Protein AF-A0A2H0AUN6-F1 (afdb_monomer_lite)

Structure (mmCIF, N/CA/C/O backbone):
data_AF-A0A2H0AUN6-F1
#
_entry.id   AF-A0A2H0AUN6-F1
#
loop_
_atom_site.group_PDB
_atom_site.id
_atom_site.type_symbol
_atom_site.label_atom_id
_atom_site.label_alt_id
_atom_site.label_comp_id
_atom_site.label_asym_id
_atom_site.label_entity_id
_atom_site.label_seq_id
_atom_site.pdbx_PDB_ins_code
_atom_site.Cartn_x
_atom_s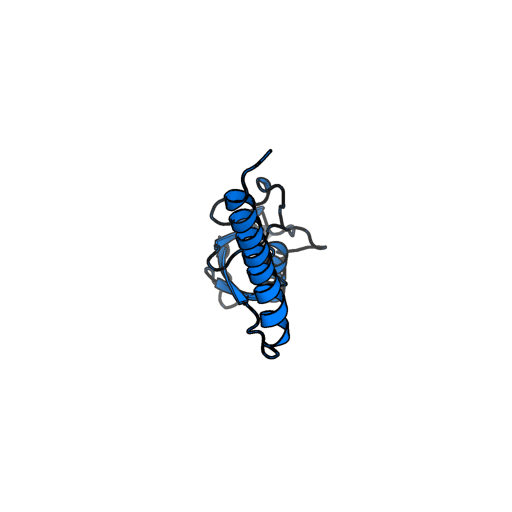ite.Cartn_y
_atom_site.Cartn_z
_atom_site.occupancy
_atom_site.B_iso_or_equiv
_atom_site.auth_seq_id
_atom_site.auth_comp_id
_atom_site.auth_asym_id
_atom_site.auth_atom_id
_atom_site.pdbx_PDB_model_num
ATOM 1 N N . MET A 1 1 ? -26.503 21.538 45.818 1.00 49.62 1 MET A N 1
ATOM 2 C CA . MET A 1 1 ? -27.115 20.190 45.776 1.00 49.62 1 MET A CA 1
ATOM 3 C C . MET A 1 1 ? -27.873 20.044 44.458 1.00 49.62 1 MET A C 1
ATOM 5 O O . MET A 1 1 ? -28.769 20.848 44.227 1.00 49.62 1 MET A O 1
ATOM 9 N N . PRO A 1 2 ? -27.484 19.143 43.540 1.00 46.88 2 PRO A N 1
ATOM 10 C CA . PRO A 1 2 ? -28.192 18.970 42.269 1.00 46.88 2 PRO A CA 1
ATOM 11 C C . PRO A 1 2 ? -29.578 18.332 42.484 1.00 46.88 2 PRO A C 1
ATOM 13 O O . PRO A 1 2 ? -29.725 17.392 43.259 1.00 46.88 2 PRO A O 1
ATOM 16 N N . THR A 1 3 ? -30.600 18.872 41.816 1.00 51.09 3 THR A N 1
ATOM 17 C CA . THR A 1 3 ? -32.014 18.486 41.953 1.00 51.09 3 THR A CA 1
ATOM 18 C C . THR A 1 3 ? -32.320 17.093 41.371 1.00 51.09 3 THR A C 1
ATOM 20 O O . THR A 1 3 ? -31.727 16.705 40.359 1.00 51.09 3 THR A O 1
ATOM 23 N N . PRO A 1 4 ? -33.295 16.352 41.941 1.00 53.97 4 PRO A N 1
ATOM 24 C CA . PRO A 1 4 ? -33.544 14.929 41.655 1.00 53.97 4 PRO A CA 1
ATOM 25 C C . PRO A 1 4 ? -33.877 14.599 40.189 1.00 53.97 4 PRO A C 1
ATOM 27 O O . PRO A 1 4 ? -33.665 13.470 39.753 1.00 53.97 4 PRO A O 1
ATOM 30 N N . LYS A 1 5 ? -34.315 15.578 39.383 1.00 54.22 5 LYS A N 1
ATOM 31 C CA . LYS A 1 5 ? -34.536 15.389 37.938 1.00 54.22 5 LYS A CA 1
ATOM 32 C C . LYS A 1 5 ? -33.232 15.176 37.152 1.00 54.22 5 LYS A C 1
ATOM 34 O O . LYS A 1 5 ? -33.206 14.308 36.283 1.00 54.22 5 LYS A O 1
ATOM 39 N N . LYS A 1 6 ? -32.140 15.874 37.501 1.00 55.00 6 LYS A N 1
ATOM 40 C CA . LYS A 1 6 ? -30.846 15.775 36.789 1.00 55.00 6 LYS A CA 1
ATOM 41 C C . LYS A 1 6 ? -30.164 14.417 36.982 1.00 55.00 6 LYS A C 1
ATOM 43 O O . LYS A 1 6 ? -29.509 13.925 36.073 1.00 55.00 6 LYS A O 1
ATOM 48 N N . LEU A 1 7 ? -30.361 13.779 38.138 1.00 52.59 7 LEU A N 1
ATOM 49 C CA . LEU A 1 7 ? -29.810 12.449 38.427 1.00 52.59 7 LEU A CA 1
ATOM 50 C C . LEU A 1 7 ? -30.423 11.361 37.529 1.00 52.59 7 LEU A C 1
ATOM 52 O O . LEU A 1 7 ? -29.714 10.459 37.091 1.00 52.59 7 LEU A O 1
ATOM 56 N N . SER A 1 8 ? -31.713 11.469 37.197 1.00 58.19 8 SER A N 1
ATOM 57 C CA . SER A 1 8 ? -32.396 10.483 36.346 1.00 58.19 8 SER A CA 1
ATOM 58 C C . SER A 1 8 ? -31.898 10.488 34.896 1.00 58.19 8 SER A C 1
ATOM 60 O O . SER A 1 8 ? -31.836 9.442 34.253 1.00 58.19 8 SER A O 1
ATOM 62 N N . GLU A 1 9 ? -31.498 11.656 34.398 1.00 58.53 9 GLU A N 1
ATOM 63 C CA . GLU A 1 9 ? -31.073 11.863 33.015 1.00 58.53 9 GLU A CA 1
ATOM 64 C C . GLU A 1 9 ? -29.615 11.436 32.809 1.00 58.53 9 GLU A C 1
ATOM 66 O O . GLU A 1 9 ? -29.296 10.758 31.833 1.00 58.53 9 GLU A O 1
ATOM 71 N N . THR A 1 10 ? -28.750 11.706 33.791 1.00 58.84 10 THR A N 1
ATOM 72 C CA . THR A 1 10 ? -27.366 11.210 33.806 1.00 58.84 10 THR A CA 1
ATOM 73 C C . THR A 1 10 ? -27.312 9.687 33.902 1.00 58.84 10 THR A C 1
ATOM 75 O O . THR A 1 10 ? -26.536 9.051 33.195 1.00 58.84 10 THR A O 1
ATOM 78 N N . VAL A 1 11 ? -28.168 9.075 34.729 1.00 59.94 11 VAL A N 1
ATOM 79 C CA . VAL A 1 11 ? -28.240 7.608 34.838 1.00 59.94 11 VAL A CA 1
ATOM 80 C C . VAL A 1 11 ? -28.804 6.981 33.562 1.00 59.94 11 VAL A C 1
ATOM 82 O O . VAL A 1 11 ? -28.359 5.901 33.182 1.00 59.94 11 VAL A O 1
ATOM 85 N N . LYS A 1 12 ? -29.738 7.647 32.868 1.00 58.44 12 LYS A N 1
ATOM 86 C CA . LYS A 1 12 ? -30.205 7.206 31.546 1.00 58.44 12 LYS A CA 1
ATOM 87 C C . LYS A 1 12 ? -29.084 7.255 30.512 1.00 58.44 12 LYS A C 1
ATOM 89 O O . LYS A 1 12 ? -28.822 6.222 29.914 1.00 58.44 12 LYS A O 1
ATOM 94 N N . ARG A 1 13 ? -28.363 8.376 30.387 1.00 59.06 13 ARG A N 1
ATOM 95 C CA . ARG A 1 13 ? -27.225 8.502 29.455 1.00 59.06 13 ARG A CA 1
ATOM 96 C C . ARG A 1 13 ? -26.135 7.468 29.719 1.00 59.06 13 ARG A C 1
ATOM 98 O O . ARG A 1 13 ? -25.720 6.783 28.799 1.00 59.06 13 ARG A O 1
ATOM 105 N N . LEU A 1 14 ? -25.756 7.265 30.982 1.00 58.34 14 LEU A N 1
ATOM 106 C CA . LEU A 1 14 ? -24.763 6.248 31.346 1.00 58.34 14 LEU A CA 1
ATOM 107 C C . LEU A 1 14 ? -25.243 4.820 31.054 1.00 58.34 14 LEU A C 1
ATOM 109 O O . LEU A 1 14 ? -24.443 3.977 30.656 1.00 58.34 14 LEU A O 1
ATOM 113 N N . LYS A 1 15 ? -26.539 4.531 31.237 1.00 50.78 15 LYS A N 1
ATOM 114 C CA . LYS A 1 15 ? -27.119 3.238 30.851 1.00 50.78 15 LYS A CA 1
ATOM 115 C C . LYS A 1 15 ? -27.174 3.069 29.337 1.00 50.78 15 LYS A C 1
ATOM 117 O O . LYS A 1 15 ? -26.957 1.952 28.892 1.00 50.78 15 LYS A O 1
ATOM 122 N N . GLU A 1 16 ? -27.431 4.130 28.579 1.00 53.66 16 GLU A N 1
ATOM 123 C CA . GLU A 1 16 ? -27.473 4.136 27.112 1.00 53.66 16 GLU A CA 1
ATOM 124 C C . GLU A 1 16 ? -26.073 3.951 26.513 1.00 53.66 16 GLU A C 1
ATOM 126 O O . GLU A 1 16 ? -25.882 3.054 25.700 1.00 53.66 16 GLU A O 1
ATOM 131 N N . ASP A 1 17 ? -25.067 4.671 27.019 1.00 54.84 17 ASP A N 1
ATOM 132 C CA . ASP A 1 17 ? -23.653 4.493 26.656 1.00 54.84 17 ASP A CA 1
ATOM 133 C C . ASP A 1 17 ? -23.146 3.089 27.010 1.00 54.84 17 ASP A C 1
ATOM 135 O O . ASP A 1 17 ? -22.397 2.467 26.254 1.00 54.84 17 ASP A O 1
ATOM 139 N N . PHE A 1 18 ? -23.574 2.551 28.157 1.00 53.03 18 PHE A N 1
ATOM 140 C CA . PHE A 1 18 ? -23.265 1.178 28.544 1.00 53.03 18 PHE A CA 1
ATOM 141 C C . PHE A 1 18 ? -23.994 0.159 27.659 1.00 53.03 18 PHE A C 1
ATOM 143 O O . PHE A 1 18 ? -23.401 -0.854 27.297 1.00 53.03 18 PHE A O 1
ATOM 150 N N . TYR A 1 19 ? -25.248 0.414 27.271 1.00 50.47 19 TYR A N 1
ATOM 151 C CA . TYR A 1 19 ? -26.003 -0.453 26.363 1.00 50.47 19 TYR A CA 1
ATOM 152 C C . TYR A 1 19 ? -25.421 -0.445 24.951 1.00 50.47 19 TYR A C 1
ATOM 154 O O . TYR A 1 19 ? -25.363 -1.502 24.335 1.00 50.47 19 TYR A O 1
ATOM 162 N N . LEU A 1 20 ? -24.955 0.707 24.462 1.00 51.59 20 LEU A N 1
ATOM 163 C CA . LEU A 1 20 ? -24.288 0.848 23.168 1.00 51.59 20 LEU A CA 1
ATOM 164 C C . LEU A 1 20 ? -22.953 0.092 23.174 1.00 51.59 20 LEU A C 1
ATOM 166 O O . LEU A 1 20 ? -22.788 -0.830 22.382 1.00 51.59 20 LEU A O 1
ATOM 170 N N . ARG A 1 21 ? -22.089 0.322 24.176 1.00 54.97 21 ARG A N 1
ATOM 171 C CA . ARG A 1 21 ? -20.815 -0.416 24.316 1.00 54.97 21 ARG A CA 1
ATOM 172 C C . ARG A 1 21 ? -20.991 -1.923 24.514 1.00 54.97 21 ARG A C 1
ATOM 174 O O . ARG A 1 21 ? -20.122 -2.707 24.136 1.00 54.97 21 ARG A O 1
ATOM 181 N N . ARG A 1 22 ? -22.082 -2.352 25.160 1.00 48.72 22 ARG A N 1
ATOM 182 C CA . ARG A 1 22 ? -22.373 -3.776 25.387 1.00 48.72 22 ARG A CA 1
ATOM 183 C C . ARG A 1 22 ? -23.093 -4.416 24.199 1.00 48.72 22 ARG A C 1
ATOM 185 O O . ARG A 1 22 ? -22.913 -5.615 24.007 1.00 48.72 22 ARG A O 1
ATOM 192 N N . ARG A 1 23 ? -23.845 -3.651 23.391 1.00 45.59 23 ARG A N 1
ATOM 193 C CA . ARG A 1 23 ? -24.369 -4.106 22.091 1.00 45.59 23 ARG A CA 1
ATOM 194 C C 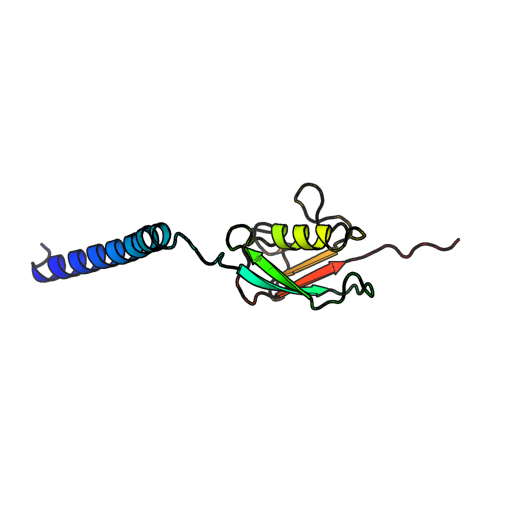. ARG A 1 23 ? -23.238 -4.373 21.122 1.00 45.59 23 ARG A C 1
ATOM 196 O O . ARG A 1 23 ? -23.308 -5.405 20.475 1.00 45.59 23 ARG A O 1
ATOM 203 N N . ASP A 1 24 ? -22.200 -3.541 21.093 1.00 47.56 24 ASP A N 1
ATOM 204 C CA . ASP A 1 24 ? -21.006 -3.858 20.308 1.00 47.56 24 ASP A CA 1
ATOM 205 C C . ASP A 1 24 ? -20.455 -5.221 20.750 1.00 47.56 24 ASP A C 1
ATOM 207 O O . ASP A 1 24 ? -20.440 -6.169 19.980 1.00 47.56 24 ASP A O 1
ATOM 211 N N . LYS A 1 25 ? -20.165 -5.423 22.038 1.00 46.59 25 LYS A N 1
ATOM 212 C CA . LYS A 1 25 ? -19.567 -6.693 22.490 1.00 46.59 25 LYS A CA 1
ATOM 213 C C . LYS A 1 25 ? -20.441 -7.953 22.323 1.00 46.59 25 LYS A C 1
ATOM 215 O O . LYS A 1 25 ? -19.909 -8.999 21.975 1.00 46.59 25 LYS A O 1
ATOM 220 N N . LEU A 1 26 ? -21.753 -7.880 22.575 1.00 46.06 26 LEU A N 1
ATOM 221 C CA . LEU A 1 26 ? -22.655 -9.049 22.517 1.00 46.06 26 LEU A CA 1
ATOM 222 C C . LEU A 1 26 ? -23.206 -9.345 21.116 1.00 46.06 26 LEU A C 1
ATOM 224 O O . LEU A 1 26 ? -23.601 -10.480 20.857 1.00 46.06 26 LEU A O 1
ATOM 228 N N . VAL A 1 27 ? -23.243 -8.360 20.211 1.00 50.56 27 VAL A N 1
ATOM 229 C CA . VAL A 1 27 ? -23.520 -8.625 18.790 1.00 50.56 27 VAL A CA 1
ATOM 230 C C . VAL A 1 27 ? -22.335 -9.378 18.174 1.00 50.56 27 VAL A C 1
ATOM 232 O O . VAL A 1 27 ? -22.557 -10.348 17.456 1.00 50.56 27 VAL A O 1
ATOM 235 N N . TYR A 1 28 ? -21.099 -9.039 18.558 1.00 47.16 28 TYR A N 1
ATOM 236 C CA . TYR A 1 28 ? -19.887 -9.739 18.113 1.00 47.16 28 TYR A CA 1
ATOM 237 C C . TYR A 1 28 ? -19.848 -11.232 18.493 1.00 47.16 28 TYR A C 1
ATOM 239 O O . TYR A 1 28 ? -19.419 -12.045 17.685 1.00 47.16 28 TYR A O 1
ATOM 247 N N . GLU A 1 29 ? -20.326 -11.626 19.679 1.00 47.91 29 GLU A N 1
ATOM 248 C CA . GLU A 1 29 ? -20.306 -13.042 20.103 1.00 47.91 29 GLU A CA 1
ATOM 249 C C . GLU A 1 29 ? -21.427 -13.896 19.480 1.00 47.91 29 GLU A C 1
ATOM 251 O O . GLU A 1 29 ? -21.327 -15.122 19.463 1.00 47.91 29 GLU A O 1
ATOM 256 N N . ARG A 1 30 ? -22.501 -13.277 18.963 1.00 43.88 30 ARG A N 1
ATOM 257 C CA . ARG A 1 30 ? -23.631 -13.993 18.334 1.00 43.88 30 ARG A CA 1
ATOM 258 C C . ARG A 1 30 ? -23.549 -14.057 16.811 1.00 43.88 30 ARG A C 1
ATOM 260 O O . ARG A 1 30 ? -24.222 -14.887 16.207 1.00 43.88 30 ARG A O 1
ATOM 267 N N . LEU A 1 31 ? -22.703 -13.228 16.209 1.00 47.38 31 LEU A N 1
ATOM 268 C CA . LEU A 1 31 ? -22.253 -13.352 14.829 1.00 47.38 31 LEU A CA 1
ATOM 269 C C . LEU A 1 31 ? -21.132 -14.404 14.770 1.00 47.38 31 LEU A C 1
ATOM 271 O O . LEU A 1 31 ? -19.992 -14.096 14.474 1.00 47.38 31 LEU A O 1
ATOM 275 N N . GLY A 1 32 ? -21.433 -15.675 15.048 1.00 41.59 32 GLY A N 1
ATOM 276 C CA . GLY A 1 32 ? -20.499 -16.791 14.788 1.00 41.59 32 GLY A CA 1
ATOM 277 C C . GLY A 1 32 ? -20.127 -16.951 13.301 1.00 41.59 32 GLY A C 1
ATOM 278 O O . GLY A 1 32 ? -19.285 -17.773 12.956 1.00 41.59 32 GLY A O 1
ATOM 279 N N . GLU A 1 33 ? -20.732 -16.126 12.447 1.00 45.12 33 GLU A N 1
ATOM 280 C CA . GLU A 1 33 ? -20.406 -15.831 11.057 1.00 45.12 33 GLU A CA 1
ATOM 281 C C . GLU A 1 33 ? -20.195 -14.311 10.928 1.00 45.12 33 GLU A C 1
ATOM 283 O O . GLU A 1 33 ? -20.928 -13.641 10.205 1.00 45.12 33 GLU A O 1
ATOM 288 N N . VAL A 1 34 ? -19.269 -13.720 11.700 1.00 46.44 34 VAL A N 1
ATOM 289 C CA . VAL A 1 34 ? -18.859 -12.325 11.479 1.00 46.44 34 VAL A CA 1
ATOM 290 C C . VAL A 1 34 ? -18.438 -12.257 10.016 1.00 46.44 34 VAL A C 1
ATOM 292 O O . VAL A 1 34 ? -17.409 -12.833 9.647 1.00 46.44 34 VAL A O 1
ATOM 295 N N . GLU A 1 35 ? -19.254 -11.620 9.173 1.00 48.12 35 GLU A N 1
ATOM 296 C CA . GLU A 1 35 ? -18.821 -11.120 7.877 1.00 48.12 35 GLU A CA 1
ATOM 297 C C . GLU A 1 35 ? -17.476 -10.467 8.152 1.00 48.12 35 GLU A C 1
ATOM 299 O O . GLU A 1 35 ? -17.414 -9.484 8.889 1.00 48.12 35 GLU A O 1
ATOM 304 N N . LYS A 1 36 ? -16.384 -11.085 7.685 1.00 52.38 36 LYS A N 1
ATOM 305 C CA . LYS A 1 36 ? -15.060 -10.476 7.755 1.00 52.38 36 LYS A CA 1
ATOM 306 C C . LYS A 1 36 ? -15.256 -9.115 7.119 1.00 52.38 36 LYS A C 1
ATOM 308 O O . LYS A 1 36 ? -15.439 -9.067 5.907 1.00 52.38 36 LYS A O 1
ATOM 313 N N . MET A 1 37 ? -15.327 -8.058 7.927 1.00 66.69 37 MET A N 1
ATOM 314 C CA . MET A 1 37 ? -15.472 -6.707 7.416 1.00 66.69 37 MET A CA 1
ATOM 315 C C . MET A 1 37 ? -14.242 -6.517 6.545 1.00 66.69 37 MET A C 1
ATOM 317 O O . MET A 1 37 ? -13.116 -6.530 7.027 1.00 66.69 37 MET A O 1
ATOM 321 N N . THR A 1 38 ? -14.434 -6.565 5.236 1.00 77.69 38 THR A N 1
ATOM 322 C CA . THR A 1 38 ? -13.364 -6.325 4.287 1.00 77.69 38 THR A CA 1
ATOM 323 C C . THR A 1 38 ? -13.513 -4.893 3.853 1.00 77.69 38 THR A C 1
ATOM 325 O O . THR A 1 38 ? -14.557 -4.534 3.314 1.00 77.69 38 THR A O 1
ATOM 328 N N . ILE A 1 39 ? -12.485 -4.094 4.082 1.00 86.00 39 ILE A N 1
ATOM 329 C CA . ILE A 1 39 ? -12.400 -2.765 3.506 1.00 86.00 39 ILE A CA 1
ATOM 330 C C . ILE A 1 39 ? -11.866 -2.887 2.082 1.00 86.00 39 ILE A C 1
ATOM 332 O O . ILE A 1 39 ? -10.942 -3.661 1.800 1.00 86.00 39 ILE A O 1
ATOM 336 N N . LYS A 1 40 ? -12.469 -2.136 1.170 1.00 88.62 40 LYS A N 1
ATOM 337 C CA . LYS A 1 40 ? -12.030 -2.008 -0.209 1.00 88.62 40 LYS A CA 1
ATOM 338 C C . LYS A 1 40 ? -11.175 -0.755 -0.334 1.00 88.62 40 LYS A C 1
ATOM 340 O O . LYS A 1 40 ? -11.627 0.351 -0.050 1.00 88.62 40 LYS A O 1
ATOM 345 N N . VAL A 1 41 ? -9.946 -0.935 -0.800 1.00 90.38 41 VAL A N 1
ATOM 346 C CA . VAL A 1 41 ? -8.994 0.150 -1.052 1.00 90.38 41 VAL A CA 1
ATOM 347 C C . VAL A 1 41 ? -8.648 0.162 -2.533 1.00 90.38 41 VAL A C 1
ATOM 349 O O . VAL A 1 41 ? -8.409 -0.888 -3.131 1.00 90.38 41 VAL A O 1
ATOM 352 N N . THR A 1 42 ? -8.606 1.350 -3.130 1.00 92.50 42 THR A N 1
ATOM 353 C CA . THR A 1 42 ? -8.149 1.519 -4.515 1.00 92.50 42 THR A CA 1
ATOM 354 C C . THR A 1 42 ? -6.662 1.828 -4.519 1.00 92.50 42 THR A C 1
ATOM 356 O O . THR A 1 42 ? -6.239 2.796 -3.894 1.00 92.50 42 THR A O 1
ATOM 359 N N . VAL A 1 43 ? -5.867 1.025 -5.220 1.00 91.06 43 VAL A N 1
ATOM 360 C CA . VAL A 1 43 ? -4.427 1.237 -5.376 1.00 91.06 43 VAL A CA 1
ATOM 361 C C . VAL A 1 43 ? -4.139 1.796 -6.763 1.00 91.06 43 VAL A C 1
ATOM 363 O O . VAL A 1 43 ? -4.381 1.126 -7.762 1.00 91.06 43 VAL A O 1
ATOM 366 N N . ASP A 1 44 ? -3.593 3.004 -6.819 1.00 92.69 44 ASP A N 1
ATOM 367 C CA . ASP A 1 44 ? -3.137 3.670 -8.041 1.00 92.69 44 ASP A CA 1
ATOM 368 C C . ASP A 1 44 ? -1.605 3.683 -8.115 1.00 92.69 44 ASP A C 1
ATOM 370 O O . ASP A 1 44 ? -0.931 3.696 -7.082 1.00 92.69 44 ASP A O 1
ATOM 374 N N . SER A 1 45 ? -1.030 3.700 -9.318 1.00 89.00 45 SER A N 1
ATOM 375 C CA . SER A 1 45 ? 0.425 3.766 -9.472 1.00 89.00 45 SER A CA 1
ATOM 376 C C . SER A 1 45 ? 0.873 4.402 -10.779 1.00 89.00 45 SER A C 1
ATOM 378 O O . SER A 1 45 ? 0.206 4.312 -11.804 1.00 89.00 45 SER A O 1
ATOM 380 N N . ASN A 1 46 ? 2.056 5.018 -10.743 1.00 89.25 46 ASN A N 1
ATOM 381 C CA . ASN A 1 46 ? 2.764 5.480 -11.936 1.00 89.25 46 ASN A CA 1
ATOM 382 C C . ASN A 1 46 ? 3.373 4.329 -12.759 1.00 89.25 46 ASN A C 1
ATOM 384 O O . ASN A 1 46 ? 3.878 4.574 -13.854 1.00 89.25 46 ASN A O 1
ATOM 388 N N . LEU A 1 47 ? 3.380 3.108 -12.223 1.00 83.94 47 LEU A N 1
ATOM 389 C CA . LEU A 1 47 ? 3.968 1.940 -12.851 1.00 83.94 47 LEU A CA 1
ATOM 390 C C . LEU A 1 47 ? 2.878 1.003 -13.369 1.00 83.94 47 LEU A C 1
ATOM 392 O O . LEU A 1 47 ? 1.968 0.626 -12.638 1.00 83.94 47 LEU A O 1
ATOM 396 N N . PHE A 1 48 ? 3.022 0.587 -14.622 1.00 84.69 48 PHE A N 1
ATOM 397 C CA . PHE A 1 48 ? 2.135 -0.362 -15.278 1.00 84.69 48 PHE A CA 1
ATOM 398 C C . PHE A 1 48 ? 2.957 -1.558 -15.757 1.00 84.69 48 PHE A C 1
ATOM 400 O O . PHE A 1 48 ? 3.880 -1.398 -16.558 1.00 84.69 48 PHE A O 1
ATOM 407 N N . ILE A 1 49 ? 2.623 -2.752 -15.272 1.00 80.88 49 ILE A N 1
ATOM 408 C CA . ILE A 1 49 ? 3.213 -4.012 -15.724 1.00 80.88 49 ILE A CA 1
ATOM 409 C C . ILE A 1 49 ? 2.076 -4.851 -16.285 1.00 80.88 49 ILE A C 1
ATOM 411 O O . ILE A 1 49 ? 1.254 -5.376 -15.538 1.00 80.88 49 ILE A O 1
ATOM 415 N N . LYS A 1 50 ? 2.036 -4.973 -17.610 1.00 81.25 50 LYS A N 1
ATOM 416 C CA . LYS A 1 50 ? 0.994 -5.729 -18.302 1.00 81.25 50 LYS A CA 1
ATOM 417 C C . LYS A 1 50 ? 0.871 -7.144 -17.727 1.00 81.25 50 LYS A C 1
ATOM 419 O O . LYS A 1 50 ? 1.891 -7.781 -17.467 1.00 81.25 50 LYS A O 1
ATOM 424 N N . ASP A 1 51 ? -0.361 -7.608 -17.534 1.00 80.56 51 ASP A N 1
ATOM 425 C CA . ASP A 1 51 ? -0.696 -8.945 -17.017 1.00 80.56 51 ASP A CA 1
ATOM 426 C C . ASP A 1 51 ? -0.257 -9.224 -15.554 1.00 80.56 51 ASP A C 1
ATOM 428 O O . ASP A 1 51 ? -0.538 -10.302 -15.028 1.00 80.56 51 ASP A O 1
ATOM 432 N N . VAL A 1 52 ? 0.393 -8.271 -14.866 1.00 79.19 52 VAL A N 1
ATOM 433 C CA . VAL A 1 52 ? 0.887 -8.422 -13.478 1.00 79.19 52 VAL A CA 1
ATOM 434 C C . VAL A 1 52 ? 0.339 -7.332 -12.554 1.00 79.19 52 VAL A C 1
ATOM 436 O O . VAL A 1 52 ? -0.170 -7.627 -11.474 1.00 79.19 52 VAL A O 1
ATOM 439 N N . PHE A 1 53 ? 0.430 -6.070 -12.973 1.00 82.81 53 PHE A N 1
ATOM 440 C CA . PHE A 1 53 ? 0.024 -4.902 -12.202 1.00 82.81 53 PHE A CA 1
ATOM 441 C C . PHE A 1 53 ? -0.534 -3.811 -13.116 1.00 82.81 53 PHE A C 1
ATOM 443 O O . PHE A 1 53 ? 0.210 -3.047 -13.735 1.00 82.81 53 PHE A O 1
ATOM 450 N N . GLU A 1 54 ? -1.860 -3.739 -13.179 1.00 87.06 54 GLU A N 1
ATOM 451 C CA . GLU A 1 54 ? -2.590 -2.804 -14.035 1.00 87.06 54 GLU A CA 1
ATOM 452 C C . GLU A 1 54 ? -3.403 -1.835 -13.162 1.00 87.06 54 GLU A C 1
ATOM 454 O O . GLU A 1 54 ? -4.596 -2.055 -12.943 1.00 87.06 54 GLU A O 1
ATOM 459 N N . PRO A 1 55 ? -2.768 -0.796 -12.583 1.00 86.94 55 PRO A N 1
ATOM 460 C CA . PRO A 1 55 ? -3.473 0.206 -11.790 1.00 86.94 55 PRO A CA 1
ATOM 461 C C . PRO A 1 55 ? -4.505 0.983 -12.634 1.00 86.94 55 PRO A C 1
ATOM 463 O O . PRO A 1 55 ? -4.260 1.238 -13.817 1.00 86.94 55 PRO A O 1
ATOM 466 N N . PRO A 1 56 ? -5.634 1.412 -12.035 1.00 90.81 56 PRO A N 1
ATOM 467 C CA . PRO A 1 56 ? -5.986 1.254 -10.623 1.00 90.81 56 PRO A CA 1
ATOM 468 C C . PRO A 1 56 ? -6.479 -0.166 -10.279 1.00 90.81 56 PRO A C 1
ATOM 470 O O . PRO A 1 56 ? -7.360 -0.708 -10.942 1.00 90.81 56 PRO A O 1
ATOM 473 N N . VAL A 1 57 ? -5.947 -0.751 -9.201 1.00 89.38 57 VAL A N 1
ATOM 474 C CA . VAL A 1 57 ? -6.311 -2.093 -8.714 1.00 89.38 57 VAL A CA 1
ATOM 475 C C . VAL A 1 57 ? -7.110 -1.986 -7.421 1.00 89.38 57 VAL A C 1
ATOM 477 O O . VAL A 1 57 ? -6.674 -1.352 -6.462 1.00 89.38 57 VAL A O 1
ATOM 480 N N . GLU A 1 58 ? -8.255 -2.661 -7.347 1.00 89.94 58 GLU A N 1
ATOM 481 C CA . GLU A 1 58 ? -8.995 -2.802 -6.092 1.00 89.94 58 GLU A CA 1
ATOM 482 C C . GLU A 1 58 ? -8.387 -3.918 -5.225 1.00 89.94 58 GLU A C 1
ATOM 484 O O . GLU A 1 58 ? -8.215 -5.068 -5.653 1.00 89.94 58 GLU A O 1
ATOM 489 N N . VAL A 1 59 ? -8.073 -3.592 -3.972 1.00 87.69 59 VAL A N 1
ATOM 490 C CA . VAL A 1 59 ? -7.557 -4.541 -2.984 1.00 87.69 59 VAL A CA 1
ATOM 491 C C . VAL A 1 59 ? -8.545 -4.629 -1.829 1.00 87.69 59 VAL A C 1
ATOM 493 O O . VAL A 1 59 ? -8.820 -3.643 -1.150 1.00 87.69 59 VAL A O 1
ATOM 496 N N . ASN A 1 60 ? -9.070 -5.834 -1.604 1.00 87.44 60 ASN A N 1
ATOM 497 C CA . ASN A 1 60 ? -9.899 -6.138 -0.442 1.00 87.44 60 ASN A CA 1
ATOM 498 C C . ASN A 1 60 ? -9.001 -6.609 0.701 1.00 87.44 60 ASN A C 1
ATOM 500 O O . ASN A 1 60 ? -8.208 -7.545 0.543 1.00 87.44 60 ASN A O 1
ATOM 504 N N . ILE A 1 61 ? -9.139 -5.961 1.846 1.00 83.94 61 ILE A N 1
ATOM 505 C CA . ILE A 1 61 ? -8.292 -6.147 3.023 1.00 83.94 61 ILE A CA 1
ATOM 506 C C . ILE A 1 61 ? -9.220 -6.391 4.196 1.00 83.94 61 ILE A C 1
ATOM 508 O O . ILE A 1 61 ? -10.277 -5.775 4.267 1.00 83.94 61 ILE A O 1
ATOM 512 N N . LYS A 1 62 ? -8.889 -7.323 5.083 1.00 81.69 62 LYS A N 1
ATOM 513 C CA . LYS A 1 62 ? -9.737 -7.559 6.252 1.00 81.69 62 LYS A CA 1
ATOM 514 C C . LYS A 1 62 ? -9.556 -6.412 7.252 1.00 81.69 62 LYS A C 1
ATOM 516 O O . LYS A 1 62 ? -8.481 -5.827 7.306 1.00 81.69 62 LYS A O 1
ATOM 521 N N . ASP A 1 63 ? -10.579 -6.127 8.048 1.00 69.25 63 ASP A N 1
ATOM 522 C CA . ASP A 1 63 ? -10.592 -5.055 9.057 1.00 69.25 63 ASP A CA 1
ATOM 523 C C . ASP A 1 63 ? -9.491 -5.222 10.124 1.00 69.25 63 ASP A C 1
ATOM 525 O O . ASP A 1 63 ? -9.034 -4.252 10.717 1.00 69.25 63 ASP A O 1
ATOM 529 N N . ASP A 1 64 ? -9.014 -6.453 10.343 1.00 74.75 64 ASP A N 1
ATOM 530 C CA . ASP A 1 64 ? -7.886 -6.763 11.227 1.00 74.75 64 ASP A CA 1
ATOM 531 C C . ASP A 1 64 ? -6.497 -6.544 10.589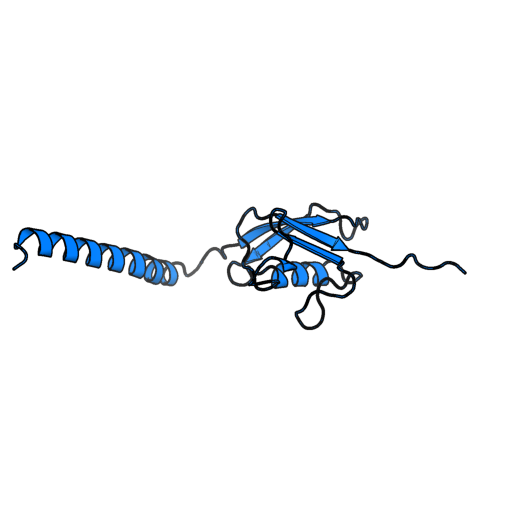 1.00 74.75 64 ASP A C 1
ATOM 533 O O . ASP A 1 64 ? -5.497 -6.535 11.305 1.00 74.75 64 ASP A O 1
ATOM 537 N N . GLU A 1 65 ? -6.438 -6.323 9.272 1.00 77.44 65 GLU A N 1
ATOM 538 C CA . GLU A 1 65 ? -5.240 -6.058 8.455 1.00 77.44 65 GLU A CA 1
ATOM 539 C C . GLU A 1 65 ? -5.370 -4.692 7.745 1.00 77.44 65 GLU A C 1
ATOM 541 O O . GLU A 1 65 ? -5.026 -4.546 6.576 1.00 77.44 65 GLU A O 1
ATOM 546 N N . ASP A 1 66 ? -5.942 -3.686 8.409 1.00 83.25 66 ASP A N 1
ATOM 547 C CA . ASP A 1 66 ? -6.392 -2.435 7.791 1.00 83.25 66 ASP A CA 1
ATOM 548 C C . ASP A 1 66 ? -5.293 -1.374 7.596 1.00 83.25 66 ASP A C 1
ATOM 550 O O . ASP A 1 66 ? -5.606 -0.216 7.327 1.00 83.25 66 ASP A O 1
ATOM 554 N N . THR A 1 67 ? -4.003 -1.694 7.736 1.00 90.00 67 THR A N 1
ATOM 555 C CA . THR A 1 67 ? -2.944 -0.671 7.664 1.00 90.00 67 THR A CA 1
ATOM 556 C C . THR A 1 67 ? -2.363 -0.486 6.265 1.00 90.00 67 THR A C 1
ATOM 558 O O . THR A 1 67 ? -2.378 -1.389 5.431 1.00 90.00 67 THR A O 1
ATOM 561 N N . LEU A 1 68 ? -1.775 0.691 6.008 1.00 89.25 68 LEU A N 1
ATOM 562 C CA . LEU A 1 68 ? -1.038 0.953 4.768 1.00 89.25 68 LEU A CA 1
ATOM 563 C C . LEU A 1 68 ? 0.044 -0.109 4.520 1.00 89.25 68 LEU A C 1
ATOM 565 O O . LEU A 1 68 ? 0.197 -0.579 3.396 1.00 89.25 68 LEU A O 1
ATOM 569 N N . ARG A 1 69 ? 0.760 -0.521 5.571 1.00 90.88 69 ARG A N 1
ATOM 570 C CA . ARG A 1 69 ? 1.747 -1.601 5.506 1.00 90.88 69 ARG A CA 1
ATOM 571 C C . ARG A 1 69 ? 1.140 -2.901 4.981 1.00 90.88 69 ARG A C 1
ATOM 573 O O . ARG A 1 69 ? 1.763 -3.546 4.146 1.00 90.88 69 ARG A O 1
ATOM 580 N N . ASP A 1 70 ? -0.042 -3.280 5.455 1.00 89.75 70 ASP A N 1
ATOM 581 C CA . ASP A 1 70 ? -0.693 -4.528 5.046 1.00 89.75 70 ASP A CA 1
ATOM 582 C C . ASP A 1 70 ? -1.095 -4.488 3.567 1.00 89.75 70 ASP A C 1
ATOM 584 O O . ASP A 1 70 ? -0.951 -5.482 2.853 1.00 89.75 70 ASP A O 1
ATOM 588 N N . VAL A 1 71 ? -1.519 -3.321 3.069 1.00 89.75 71 VAL A N 1
ATOM 589 C CA . VAL A 1 71 ? -1.800 -3.119 1.636 1.00 89.75 71 VAL A CA 1
ATOM 590 C C . VAL A 1 71 ? -0.536 -3.294 0.815 1.00 89.75 71 VAL A C 1
ATOM 592 O O . VAL A 1 71 ? -0.536 -4.052 -0.152 1.00 89.75 71 VAL A O 1
ATOM 595 N N . LEU A 1 72 ? 0.545 -2.617 1.211 1.00 89.19 72 LEU A N 1
ATOM 596 C CA . LEU A 1 72 ? 1.829 -2.709 0.522 1.00 89.19 72 LEU A CA 1
ATOM 597 C C . LEU A 1 72 ? 2.363 -4.146 0.553 1.00 89.19 72 LEU A C 1
ATOM 599 O O . LEU A 1 72 ? 2.853 -4.626 -0.461 1.00 89.19 72 LEU A O 1
ATOM 603 N N . GLN A 1 73 ? 2.186 -4.867 1.662 1.00 89.06 73 GLN A N 1
ATOM 604 C CA . GLN A 1 73 ? 2.565 -6.275 1.757 1.00 89.06 73 GLN A CA 1
ATOM 605 C C . GLN A 1 73 ? 1.761 -7.148 0.785 1.00 89.06 73 GLN A C 1
ATOM 607 O O . GLN A 1 73 ? 2.346 -7.944 0.056 1.00 89.06 73 GLN A O 1
ATOM 612 N N . LYS A 1 74 ? 0.436 -6.965 0.701 1.00 87.44 74 LYS A N 1
ATOM 613 C CA . LYS A 1 74 ? -0.390 -7.689 -0.282 1.00 87.44 74 LYS A CA 1
ATOM 614 C C . LYS A 1 74 ? -0.009 -7.348 -1.725 1.00 87.44 74 LYS A C 1
ATOM 616 O O . LYS A 1 74 ? -0.154 -8.199 -2.601 1.00 87.44 74 LYS A O 1
ATOM 621 N N . LEU A 1 75 ? 0.441 -6.121 -1.989 1.00 86.19 75 LEU A N 1
ATOM 622 C CA . LEU A 1 75 ? 0.960 -5.732 -3.301 1.00 86.19 75 LEU A CA 1
ATOM 623 C C . LEU A 1 75 ? 2.295 -6.421 -3.596 1.00 86.19 75 LEU A C 1
ATOM 625 O O . LEU A 1 75 ? 2.421 -6.977 -4.682 1.00 86.19 75 LEU A O 1
ATOM 629 N N . SER A 1 76 ? 3.226 -6.483 -2.636 1.00 86.12 76 SER A N 1
ATOM 630 C CA . SER A 1 76 ? 4.468 -7.269 -2.756 1.00 86.12 76 SER A CA 1
ATOM 631 C C . SER A 1 76 ? 4.177 -8.732 -3.100 1.00 86.12 76 SER A C 1
ATOM 633 O O . SER A 1 76 ? 4.803 -9.295 -3.994 1.00 86.12 76 SER A O 1
ATOM 635 N N . ASP A 1 77 ? 3.179 -9.338 -2.449 1.00 84.19 77 ASP A N 1
ATOM 636 C CA . ASP A 1 77 ? 2.813 -10.738 -2.689 1.00 84.19 77 ASP A CA 1
ATOM 637 C C . ASP A 1 77 ? 2.224 -10.961 -4.097 1.00 84.19 77 ASP A C 1
ATOM 639 O O . ASP A 1 77 ? 2.418 -12.017 -4.700 1.00 84.19 77 ASP A O 1
ATOM 643 N N . ARG A 1 78 ? 1.494 -9.974 -4.640 1.00 82.06 78 ARG A N 1
ATOM 644 C CA . ARG A 1 78 ? 0.921 -10.024 -6.000 1.00 82.06 78 ARG A CA 1
ATOM 645 C C . ARG A 1 78 ? 1.937 -9.681 -7.085 1.00 82.06 78 ARG A C 1
ATOM 647 O O . ARG A 1 78 ? 1.803 -10.141 -8.214 1.00 82.06 78 ARG A O 1
ATOM 654 N N . CYS A 1 79 ? 2.911 -8.842 -6.760 1.00 81.00 79 CYS A N 1
ATOM 655 C CA . CYS A 1 79 ? 3.870 -8.261 -7.688 1.00 81.00 79 CYS A CA 1
ATOM 656 C C . CYS A 1 79 ? 5.291 -8.498 -7.164 1.00 81.00 79 CYS A C 1
ATOM 658 O O . CYS A 1 79 ? 5.944 -7.555 -6.722 1.00 81.00 79 CYS A O 1
ATOM 660 N N . PRO A 1 80 ? 5.806 -9.738 -7.251 1.00 77.50 80 PRO A N 1
ATOM 661 C CA . PRO A 1 80 ? 7.102 -10.107 -6.673 1.00 77.50 80 PRO A CA 1
ATOM 662 C C . PRO A 1 80 ? 8.294 -9.382 -7.318 1.00 77.50 80 PRO A C 1
ATOM 664 O O . PRO A 1 80 ? 9.401 -9.419 -6.793 1.00 77.50 80 PRO A O 1
ATOM 667 N N . TYR A 1 81 ? 8.076 -8.733 -8.463 1.00 77.81 81 TYR A N 1
ATOM 668 C CA . TYR A 1 81 ? 9.073 -7.935 -9.174 1.00 77.81 81 TYR A CA 1
ATOM 669 C C . TYR A 1 81 ? 9.332 -6.566 -8.535 1.00 77.81 81 TYR A C 1
ATOM 671 O O . TYR A 1 81 ? 10.281 -5.898 -8.929 1.00 77.81 81 TYR A O 1
ATOM 679 N N . LEU A 1 82 ? 8.487 -6.140 -7.593 1.00 79.06 82 LEU A N 1
ATOM 680 C CA . LEU A 1 82 ? 8.581 -4.850 -6.922 1.00 79.06 82 LEU A CA 1
ATOM 681 C C . LEU A 1 82 ? 8.594 -5.062 -5.417 1.00 79.06 82 LEU A C 1
ATOM 683 O O . LEU A 1 82 ? 7.670 -5.641 -4.841 1.00 79.06 82 LEU A O 1
ATOM 687 N N . ARG A 1 83 ? 9.617 -4.531 -4.759 1.00 82.75 83 ARG A N 1
ATOM 688 C CA . ARG A 1 83 ? 9.686 -4.518 -3.302 1.00 82.75 83 ARG A CA 1
ATOM 689 C C . ARG A 1 83 ? 8.889 -3.329 -2.783 1.00 82.75 83 ARG A C 1
ATOM 691 O O . ARG A 1 83 ? 9.440 -2.266 -2.521 1.00 82.75 83 ARG A O 1
ATOM 698 N N . PHE A 1 84 ? 7.573 -3.505 -2.624 1.00 84.62 84 PHE A N 1
ATOM 699 C CA . PHE A 1 84 ? 6.733 -2.497 -1.957 1.00 84.62 84 PHE A CA 1
ATOM 700 C C . PHE A 1 84 ? 7.031 -2.421 -0.454 1.00 84.62 84 PHE A C 1
ATOM 702 O O . PHE A 1 84 ? 6.888 -1.364 0.164 1.00 84.62 84 PHE A O 1
ATOM 709 N N . THR A 1 85 ? 7.461 -3.536 0.138 1.00 85.50 85 THR A N 1
ATOM 710 C CA . THR A 1 85 ? 7.843 -3.643 1.548 1.00 85.50 85 THR A CA 1
ATOM 711 C C . THR A 1 85 ? 9.138 -4.428 1.711 1.00 85.50 85 THR A C 1
ATOM 713 O O . THR A 1 85 ? 9.353 -5.432 1.035 1.00 85.50 85 THR A O 1
ATOM 716 N N . GLU A 1 86 ? 9.980 -4.013 2.657 1.00 82.69 86 GLU A N 1
ATOM 717 C CA . GLU A 1 86 ? 11.180 -4.752 3.066 1.00 82.69 86 GLU A CA 1
ATOM 718 C C . GLU A 1 86 ? 11.320 -4.673 4.592 1.00 82.69 86 GLU A C 1
ATOM 720 O O . GLU A 1 86 ? 11.233 -3.601 5.182 1.00 82.69 86 GLU A O 1
ATOM 725 N N . GLY A 1 87 ? 11.404 -5.819 5.279 1.00 78.94 87 GLY A N 1
ATOM 726 C CA . GLY A 1 87 ? 11.513 -5.857 6.749 1.00 78.94 87 GLY A CA 1
ATOM 727 C C . GLY A 1 87 ? 10.334 -5.249 7.532 1.00 78.94 87 GLY A C 1
ATOM 728 O O . GLY A 1 87 ? 10.427 -5.074 8.745 1.00 78.94 87 GLY A O 1
ATOM 729 N N . GLY A 1 88 ? 9.209 -4.946 6.874 1.00 78.19 88 GLY A N 1
ATOM 730 C CA . GLY A 1 88 ? 8.074 -4.232 7.471 1.00 78.19 88 GLY A CA 1
ATOM 731 C C . GLY A 1 88 ? 8.126 -2.708 7.319 1.00 78.19 88 GLY A C 1
ATOM 732 O O . GLY A 1 88 ? 7.243 -2.028 7.847 1.00 78.19 88 GLY A O 1
ATOM 733 N N . GLU A 1 89 ? 9.112 -2.198 6.586 1.00 82.56 89 GLU A N 1
ATOM 734 C CA . GLU A 1 89 ? 9.229 -0.807 6.156 1.00 82.56 89 GLU A CA 1
ATOM 735 C C . GLU A 1 89 ? 8.901 -0.667 4.662 1.00 82.56 89 GLU A C 1
ATOM 737 O O . GLU A 1 89 ? 8.580 -1.648 3.986 1.00 82.56 89 GLU A O 1
ATOM 742 N N . MET A 1 90 ? 8.918 0.571 4.164 1.00 84.12 90 MET A N 1
ATOM 743 C CA . MET A 1 90 ? 8.728 0.870 2.745 1.00 84.12 90 MET A CA 1
ATOM 744 C C . MET A 1 90 ? 9.931 0.321 1.984 1.00 84.12 90 MET A C 1
ATOM 746 O O . MET A 1 90 ? 11.062 0.606 2.365 1.00 84.12 90 MET A O 1
ATOM 750 N N . GLY A 1 91 ? 9.688 -0.492 0.957 1.00 83.38 91 GLY A N 1
ATOM 751 C CA . GLY A 1 91 ? 10.779 -1.064 0.175 1.00 83.38 91 GLY A CA 1
ATOM 752 C C . GLY A 1 91 ? 11.446 -0.028 -0.733 1.00 83.38 91 GLY A C 1
ATOM 753 O O . GLY A 1 91 ? 10.841 0.988 -1.086 1.00 83.38 91 GLY A O 1
ATOM 754 N N . ASP A 1 92 ? 12.691 -0.309 -1.112 1.00 83.00 92 ASP A N 1
ATOM 755 C CA . ASP A 1 92 ? 13.564 0.623 -1.841 1.00 83.00 92 ASP A CA 1
ATOM 756 C C . ASP A 1 92 ? 13.045 1.007 -3.237 1.00 83.00 92 ASP A C 1
ATOM 758 O O . ASP A 1 92 ? 13.383 2.071 -3.758 1.00 83.00 92 ASP A O 1
ATOM 762 N N . ASP A 1 93 ? 12.200 0.166 -3.842 1.00 82.75 93 ASP A N 1
ATOM 763 C CA . ASP A 1 93 ? 11.644 0.408 -5.180 1.00 82.75 93 ASP A CA 1
ATOM 764 C C . ASP A 1 93 ? 10.525 1.469 -5.159 1.00 82.75 93 ASP A C 1
ATOM 766 O O . ASP A 1 93 ? 10.124 1.998 -6.205 1.00 82.75 93 ASP A O 1
ATOM 770 N N . LEU A 1 94 ? 10.007 1.805 -3.971 1.00 85.31 94 LEU A N 1
ATOM 771 C CA . LEU A 1 94 ? 9.032 2.870 -3.783 1.00 85.31 94 LEU A CA 1
ATOM 772 C C . LEU A 1 94 ? 9.726 4.194 -3.490 1.00 85.31 94 LEU A C 1
ATOM 774 O O . LEU A 1 94 ? 10.602 4.305 -2.640 1.00 85.31 94 LEU A O 1
ATOM 778 N N . ARG A 1 95 ? 9.245 5.253 -4.137 1.00 85.88 95 ARG A N 1
ATOM 779 C CA . ARG A 1 95 ? 9.707 6.623 -3.906 1.00 85.88 95 ARG A CA 1
ATOM 780 C C . ARG A 1 95 ? 8.734 7.413 -3.046 1.00 85.88 95 ARG A C 1
ATOM 782 O O . ARG A 1 95 ? 9.142 8.101 -2.113 1.00 85.88 95 ARG A O 1
ATOM 789 N N . HIS A 1 96 ? 7.442 7.304 -3.343 1.00 87.88 96 HIS A N 1
ATOM 790 C CA . HIS A 1 96 ? 6.399 7.965 -2.569 1.00 87.88 96 HIS A CA 1
ATOM 791 C C . HIS A 1 96 ? 5.171 7.079 -2.422 1.00 87.88 96 HIS A C 1
ATOM 793 O O . HIS A 1 96 ? 4.793 6.339 -3.327 1.00 87.88 96 HIS A O 1
ATOM 799 N N . VAL A 1 97 ? 4.508 7.219 -1.280 1.00 89.81 97 VAL A N 1
ATOM 800 C CA . VAL A 1 97 ? 3.204 6.609 -1.021 1.00 89.81 97 VAL A CA 1
ATOM 801 C C . VAL A 1 97 ? 2.275 7.688 -0.497 1.00 89.81 97 VAL A C 1
ATOM 803 O O . VAL A 1 97 ? 2.635 8.410 0.440 1.00 89.81 97 VAL A O 1
ATOM 806 N N . TYR A 1 98 ? 1.096 7.791 -1.102 1.00 91.56 98 TYR A N 1
ATOM 807 C CA . TYR A 1 98 ? 0.064 8.757 -0.755 1.00 91.56 98 TYR A CA 1
ATOM 808 C C . TYR A 1 98 ? -1.222 8.040 -0.358 1.00 91.56 98 TYR A C 1
ATOM 810 O O . TYR A 1 98 ? -1.639 7.101 -1.025 1.00 91.56 98 TYR A O 1
ATOM 818 N N . ILE A 1 99 ? -1.889 8.529 0.682 1.00 91.94 99 ILE A N 1
ATOM 819 C CA . ILE A 1 99 ? -3.228 8.096 1.088 1.00 91.94 99 ILE A CA 1
ATOM 820 C C . ILE A 1 99 ? -4.166 9.282 0.890 1.00 91.94 99 ILE A C 1
ATOM 822 O O . ILE A 1 99 ? -3.969 10.331 1.509 1.00 91.94 99 ILE A O 1
ATOM 826 N N . ASN A 1 100 ? -5.167 9.145 0.020 1.00 89.62 100 ASN A N 1
ATOM 827 C CA . ASN A 1 100 ? -6.113 10.210 -0.332 1.00 89.62 100 ASN A CA 1
ATOM 828 C C . ASN A 1 100 ? -5.404 11.540 -0.670 1.00 89.62 100 ASN A C 1
ATOM 830 O O . ASN A 1 100 ? -5.805 12.616 -0.224 1.00 89.62 100 ASN A O 1
ATOM 834 N N . GLY A 1 101 ? -4.282 11.453 -1.395 1.00 88.50 101 GLY A N 1
ATOM 835 C CA . GLY A 1 101 ? -3.454 12.596 -1.792 1.00 88.50 101 GLY A CA 1
ATOM 836 C C . GLY A 1 101 ? -2.472 13.119 -0.733 1.00 88.50 101 GLY A C 1
ATOM 837 O O . GLY A 1 101 ? -1.687 14.014 -1.037 1.00 88.50 101 GLY A O 1
ATOM 838 N N . LYS A 1 102 ? -2.455 12.575 0.492 1.00 89.81 102 LYS A N 1
ATOM 839 C CA . LYS A 1 102 ? -1.485 12.948 1.538 1.00 89.81 102 LYS A CA 1
ATOM 840 C C . LYS A 1 102 ? -0.319 11.974 1.582 1.00 89.81 102 LYS A C 1
ATOM 842 O O . LYS A 1 102 ? -0.535 10.772 1.681 1.00 89.81 102 LYS A O 1
ATOM 847 N N . SER A 1 103 ? 0.908 12.489 1.554 1.00 88.06 103 SER A N 1
ATOM 848 C CA . SER A 1 103 ? 2.110 11.653 1.643 1.00 88.06 103 SER A CA 1
ATOM 849 C C . SER A 1 103 ? 2.197 10.964 3.005 1.00 88.06 103 SER A C 1
ATOM 851 O O . SER A 1 103 ? 1.984 11.603 4.037 1.00 88.06 103 SER A O 1
ATOM 853 N N . HIS A 1 104 ? 2.554 9.679 3.026 1.00 84.56 104 HIS A N 1
ATOM 854 C CA . HIS A 1 104 ? 2.716 8.920 4.267 1.00 84.56 104 HIS A CA 1
ATOM 855 C C . HIS A 1 104 ? 3.810 9.503 5.181 1.00 84.56 104 HIS A C 1
ATOM 857 O O . HIS A 1 104 ? 3.692 9.396 6.397 1.00 84.56 104 HIS A O 1
ATOM 863 N N . PHE A 1 105 ? 4.816 10.194 4.625 1.00 84.19 105 PHE A N 1
ATOM 864 C CA . PHE A 1 105 ? 5.843 10.908 5.398 1.00 84.19 105 PHE A CA 1
ATOM 865 C C . PHE A 1 105 ? 5.277 12.070 6.227 1.00 84.19 105 PHE A C 1
ATOM 867 O O . PHE A 1 105 ? 5.896 12.505 7.193 1.00 84.19 105 PHE A O 1
ATOM 874 N N . GLN A 1 106 ? 4.109 12.595 5.848 1.00 85.62 106 GLN A N 1
ATOM 875 C CA . GLN A 1 106 ? 3.426 13.669 6.574 1.00 85.62 106 GLN A CA 1
ATOM 876 C C . GLN A 1 106 ? 2.471 13.131 7.647 1.00 85.62 106 GLN A C 1
ATOM 878 O O . GLN A 1 106 ? 1.879 13.918 8.387 1.00 85.62 106 GLN A O 1
ATOM 883 N N . LEU A 1 107 ? 2.281 11.811 7.717 1.00 82.75 107 LEU A N 1
ATOM 884 C CA . LEU A 1 107 ? 1.401 11.175 8.686 1.00 82.75 107 LEU A CA 1
ATOM 885 C C . LEU A 1 107 ? 2.219 10.723 9.899 1.00 82.75 107 LEU A C 1
ATOM 887 O O . LEU A 1 107 ? 3.194 9.993 9.724 1.00 82.75 107 LEU A O 1
ATOM 891 N N . PRO A 1 108 ? 1.820 11.086 11.130 1.00 82.31 108 PRO A N 1
ATOM 892 C CA . PRO A 1 108 ? 2.536 10.656 12.329 1.00 82.31 108 PRO A CA 1
ATOM 893 C C . PRO A 1 108 ? 2.520 9.130 12.503 1.00 82.31 108 PRO A C 1
ATOM 895 O O . PRO A 1 108 ? 3.421 8.570 13.121 1.00 82.31 108 PRO A O 1
ATOM 898 N N . GLU A 1 109 ? 1.524 8.442 11.939 1.00 83.94 109 GLU A N 1
ATOM 899 C CA . GLU A 1 109 ? 1.420 6.983 11.960 1.00 83.94 109 GLU A CA 1
ATOM 900 C C . GLU A 1 109 ? 2.197 6.294 10.822 1.00 83.94 109 GLU A C 1
ATOM 902 O O . GLU A 1 109 ? 2.385 5.076 10.871 1.00 83.94 109 GLU A O 1
ATOM 907 N N . GLY A 1 110 ? 2.644 7.036 9.800 1.00 87.31 110 GLY A N 1
ATOM 908 C CA . GLY A 1 110 ? 3.361 6.501 8.639 1.00 87.31 110 GLY A CA 1
ATOM 909 C C . GLY A 1 110 ? 2.658 5.294 8.004 1.00 87.31 110 GLY A C 1
ATOM 910 O O . GLY A 1 110 ? 1.463 5.333 7.712 1.00 87.31 110 GLY A O 1
ATOM 911 N N . LEU A 1 111 ? 3.389 4.186 7.836 1.00 86.69 111 LEU A N 1
ATOM 912 C CA . LEU A 1 111 ? 2.859 2.926 7.289 1.00 86.69 111 LEU A CA 1
ATOM 913 C C . LEU A 1 111 ? 1.878 2.198 8.222 1.00 86.69 111 LEU A C 1
ATOM 915 O O . LEU A 1 111 ? 1.132 1.332 7.776 1.00 86.69 111 LEU A O 1
ATOM 919 N N . LYS A 1 112 ? 1.841 2.548 9.514 1.00 88.88 112 LYS A N 1
ATOM 920 C CA . LYS A 1 112 ? 0.869 1.997 10.475 1.00 88.88 112 LYS A CA 1
ATOM 921 C C . LYS A 1 112 ? -0.478 2.715 10.402 1.00 88.88 112 LYS A C 1
ATOM 923 O O . LYS A 1 112 ? -1.388 2.400 11.169 1.00 88.88 112 LYS A O 1
ATOM 928 N N . ARG A 1 113 ? -0.618 3.706 9.513 1.00 88.88 113 ARG A N 1
ATOM 929 C CA . ARG A 1 113 ? -1.885 4.396 9.299 1.00 88.88 113 ARG A CA 1
ATOM 930 C C . ARG A 1 113 ? -2.941 3.386 8.850 1.00 88.88 113 ARG A C 1
ATOM 932 O O . ARG A 1 113 ? -2.800 2.764 7.802 1.00 88.88 113 ARG A O 1
ATOM 939 N N . ARG A 1 114 ? -4.010 3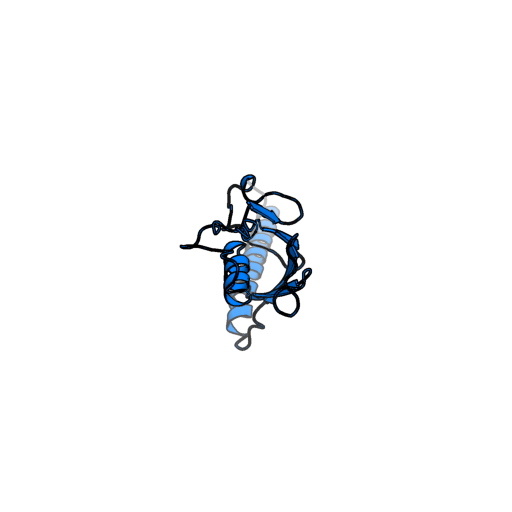.286 9.639 1.00 89.25 114 ARG A N 1
ATOM 940 C CA . ARG A 1 114 ? -5.222 2.537 9.294 1.00 89.25 114 ARG A CA 1
ATOM 941 C C . ARG A 1 114 ? -5.986 3.200 8.156 1.00 89.25 114 ARG A C 1
ATOM 943 O O . ARG A 1 114 ? -6.268 4.404 8.228 1.00 89.25 114 ARG A O 1
ATOM 950 N N . LEU A 1 115 ? -6.318 2.411 7.155 1.00 88.12 115 LEU A N 1
ATOM 951 C CA . LEU A 1 115 ? -7.134 2.761 6.011 1.00 88.12 115 LEU A CA 1
ATOM 952 C C . LEU A 1 115 ? -8.601 2.480 6.309 1.00 88.12 115 LEU A C 1
ATOM 954 O O . LEU A 1 115 ? -8.955 1.772 7.249 1.00 88.12 115 LEU A O 1
ATOM 958 N N . ARG A 1 116 ? -9.463 3.101 5.522 1.00 87.25 116 ARG A N 1
ATOM 959 C CA . ARG A 1 116 ? -10.910 2.945 5.592 1.00 87.25 116 ARG A CA 1
ATOM 960 C C . ARG A 1 116 ? -11.431 2.463 4.252 1.00 87.25 116 ARG A C 1
ATOM 962 O O . ARG A 1 116 ? -10.778 2.622 3.223 1.00 87.25 116 ARG A O 1
ATOM 969 N N . ASP A 1 117 ? -12.627 1.895 4.282 1.00 86.31 117 ASP A N 1
ATOM 970 C CA . ASP A 1 117 ? -13.338 1.540 3.062 1.00 86.31 117 ASP A CA 1
ATOM 971 C C . ASP A 1 117 ? -13.486 2.761 2.138 1.00 86.31 117 ASP A C 1
ATOM 973 O O . ASP A 1 117 ? -13.863 3.850 2.581 1.00 86.31 117 ASP A O 1
ATOM 977 N N . GLY A 1 118 ? -13.132 2.578 0.866 1.00 87.31 118 GLY A N 1
ATOM 978 C CA . GLY A 1 118 ? -13.123 3.626 -0.152 1.00 87.31 118 GLY A CA 1
ATOM 979 C C . GLY A 1 118 ? -11.865 4.501 -0.181 1.00 87.31 118 GLY A C 1
ATOM 980 O O . GLY A 1 118 ? -11.781 5.390 -1.032 1.00 87.31 118 GLY A O 1
ATOM 981 N N . ASP A 1 119 ? -10.877 4.273 0.691 1.00 90.75 119 ASP A N 1
ATOM 982 C CA . ASP A 1 119 ? -9.609 5.005 0.622 1.00 90.75 119 ASP A CA 1
ATOM 983 C C . ASP A 1 119 ? -8.851 4.693 -0.679 1.00 90.75 119 ASP A C 1
ATOM 985 O O . ASP A 1 119 ? -8.884 3.584 -1.222 1.00 90.75 119 ASP A O 1
ATOM 989 N N . THR A 1 120 ? -8.123 5.696 -1.168 1.00 92.06 120 THR A N 1
ATOM 990 C CA . THR A 1 120 ? -7.230 5.572 -2.321 1.00 92.06 120 THR A CA 1
ATOM 991 C C . THR A 1 120 ? -5.780 5.648 -1.867 1.00 92.06 120 THR A C 1
ATOM 993 O O . THR A 1 120 ? -5.358 6.629 -1.249 1.00 92.06 120 THR A O 1
ATOM 996 N N . VAL A 1 121 ? -5.000 4.630 -2.207 1.00 92.56 121 VAL A N 1
ATOM 997 C CA . VAL A 1 121 ? -3.559 4.558 -1.977 1.00 92.56 121 VAL A CA 1
ATOM 998 C C . VAL A 1 121 ? -2.856 4.720 -3.315 1.00 92.56 121 VAL A C 1
ATOM 1000 O O . VAL A 1 121 ? -3.044 3.913 -4.212 1.00 92.56 121 VAL A O 1
ATOM 1003 N N . ARG A 1 122 ? -2.023 5.745 -3.462 1.00 92.44 122 ARG A N 1
ATOM 1004 C CA . ARG A 1 122 ? -1.186 5.922 -4.650 1.00 92.44 122 ARG A CA 1
ATOM 1005 C C . ARG A 1 122 ? 0.254 5.575 -4.315 1.00 92.44 122 ARG A C 1
ATOM 1007 O O . ARG A 1 122 ? 0.835 6.186 -3.419 1.00 92.44 122 ARG A O 1
ATOM 1014 N N . VAL A 1 123 ? 0.818 4.620 -5.044 1.00 90.56 123 VAL A N 1
ATOM 1015 C CA . VAL A 1 123 ? 2.210 4.181 -4.917 1.00 90.56 123 VAL A CA 1
ATOM 1016 C C . VAL A 1 123 ? 3.010 4.648 -6.124 1.00 90.56 123 VAL A C 1
ATOM 1018 O O . VAL A 1 123 ? 2.687 4.333 -7.268 1.00 90.56 123 VAL A O 1
ATOM 1021 N N . GLU A 1 124 ? 4.058 5.421 -5.877 1.00 89.62 124 GLU A N 1
ATOM 1022 C CA . GLU A 1 124 ? 4.991 5.854 -6.909 1.00 89.62 124 GLU A CA 1
ATOM 1023 C C . GLU A 1 124 ? 6.274 5.042 -6.801 1.00 89.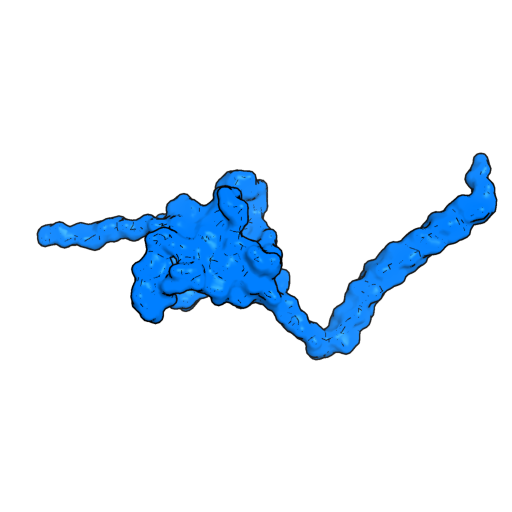62 124 GLU A C 1
ATOM 1025 O O . GLU A 1 124 ? 7.037 5.212 -5.847 1.00 89.62 124 GLU A O 1
ATOM 1030 N N . ALA A 1 125 ? 6.495 4.166 -7.777 1.00 85.56 125 ALA A N 1
ATOM 1031 C CA . ALA A 1 125 ? 7.690 3.344 -7.882 1.00 85.56 125 ALA A CA 1
ATOM 1032 C C . ALA A 1 125 ? 8.708 3.980 -8.838 1.00 85.56 125 ALA A C 1
ATOM 1034 O O . ALA A 1 125 ? 8.344 4.666 -9.801 1.00 85.56 125 ALA A O 1
ATOM 1035 N N . TYR A 1 126 ? 9.991 3.744 -8.578 1.00 80.06 126 TYR A N 1
ATOM 1036 C CA . TYR A 1 126 ? 11.084 4.103 -9.474 1.00 80.06 126 TYR A CA 1
ATOM 1037 C C . TYR A 1 126 ? 11.986 2.885 -9.650 1.00 80.06 126 TYR A C 1
ATOM 1039 O O . TYR A 1 126 ? 12.648 2.467 -8.709 1.00 80.06 126 TYR A O 1
ATOM 1047 N N . MET A 1 127 ? 12.019 2.334 -10.861 1.00 71.06 127 MET A N 1
ATOM 1048 C CA . MET A 1 127 ? 13.001 1.321 -11.236 1.00 71.06 127 MET A CA 1
ATOM 1049 C C . MET A 1 127 ? 14.112 1.997 -12.027 1.00 71.06 127 MET A C 1
ATOM 10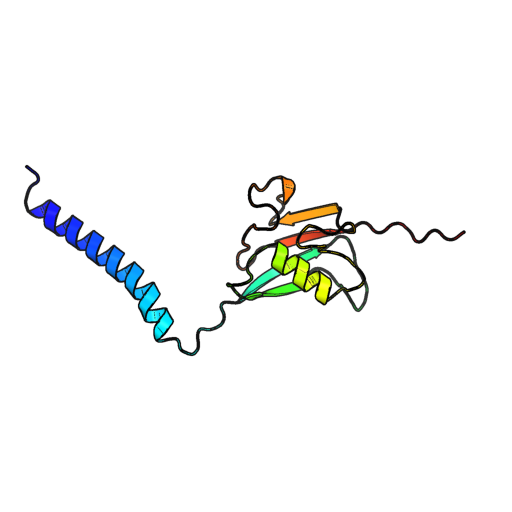51 O O . MET A 1 127 ? 13.832 2.794 -12.929 1.00 71.06 127 MET A O 1
ATOM 1055 N N . GLU A 1 128 ? 15.366 1.686 -11.700 1.00 66.62 128 GLU A N 1
ATOM 1056 C CA . GLU A 1 128 ? 16.477 2.099 -12.550 1.00 66.62 128 GLU A CA 1
ATOM 1057 C C . GLU A 1 128 ? 16.253 1.550 -13.967 1.00 66.62 128 GLU A C 1
ATOM 1059 O O . GLU A 1 128 ? 15.844 0.394 -14.126 1.00 66.62 128 GLU A O 1
ATOM 1064 N N . PRO A 1 129 ? 16.485 2.358 -15.017 1.00 60.34 129 PRO A N 1
ATOM 1065 C CA . PRO A 1 129 ? 16.466 1.832 -16.369 1.00 60.34 129 PRO A CA 1
ATOM 1066 C C . PRO A 1 129 ? 17.496 0.704 -16.441 1.00 60.34 129 PRO A C 1
ATOM 1068 O O . PRO A 1 129 ? 18.648 0.900 -16.054 1.00 60.34 129 PRO A O 1
ATOM 1071 N N . LEU A 1 130 ? 17.082 -0.471 -16.926 1.00 60.47 130 LEU A N 1
ATOM 1072 C CA . LEU A 1 130 ? 18.001 -1.568 -17.220 1.00 60.47 130 LEU A CA 1
ATOM 1073 C C . LEU A 1 130 ? 19.028 -1.028 -18.218 1.00 60.47 130 LEU A C 1
ATOM 1075 O O . LEU A 1 130 ? 18.720 -0.850 -19.397 1.00 60.47 130 LEU A O 1
ATOM 1079 N N . ALA A 1 131 ? 20.211 -0.673 -17.725 1.00 56.25 131 ALA A N 1
ATOM 1080 C CA . ALA A 1 131 ? 21.253 -0.084 -18.539 1.00 56.25 131 ALA A CA 1
ATOM 1081 C C . ALA A 1 131 ? 21.696 -1.132 -19.566 1.00 56.25 131 ALA A C 1
ATOM 1083 O O . ALA A 1 131 ? 22.356 -2.114 -19.228 1.00 56.25 131 ALA A O 1
ATOM 1084 N N . GLY A 1 132 ? 21.288 -0.939 -20.820 1.00 56.81 132 GLY A N 1
ATOM 1085 C CA . GLY A 1 132 ? 21.923 -1.583 -21.959 1.00 56.81 132 GLY A CA 1
ATOM 1086 C C . GLY A 1 132 ? 23.312 -0.978 -22.125 1.00 56.81 132 GLY A C 1
ATOM 1087 O O . GLY A 1 132 ? 23.426 0.233 -22.320 1.00 56.81 132 GLY A O 1
ATOM 1088 N N . GLY A 1 133 ? 24.341 -1.811 -21.970 1.00 44.09 133 GLY A N 1
ATOM 1089 C CA . GLY A 1 133 ? 25.702 -1.499 -22.409 1.00 44.09 133 GLY A CA 1
ATOM 1090 C C . GLY A 1 133 ? 25.836 -1.542 -23.924 1.00 44.09 133 GLY A C 1
ATOM 1091 O O . GLY A 1 133 ? 25.006 -2.220 -24.573 1.00 44.09 133 GLY A O 1
#

Sequence (133 aa):
MPTPKKLSETVKRLKEDFYLRRRDKLVYERLGEVEKMTIKVTVDSNLFIKDVFEPPVEVNIKDDEDTLRDVLQKLSDRCPYLRFTEGGEMGDDLRHVYINGKSHFQLPEGLKRRLRDGDTVRVEAYMEPLAGG

pLDDT: mean 74.92, std 16.3, range [41.59, 92.69]

Radius of gyration: 22.17 Å; chains: 1; bounding box: 60×37×68 Å

Foldseek 3Di:
DDDPVVVVVVVVVVVVVVVVVVCVVVVVVVCPVPPQPWAKEFEAEPDDDPPQDHPRDIDTHGQVQQFLLSVLVVSCVSHVVACCDDPSHGDPQWDFKDKQNHTLVPPPCRRRDGDGHPIYIYTYGDDDPPDDD

Secondary structure (DSSP, 8-state):
---HHHHHHHHHHHHHHHHHHHHHHHHHHH-TT----EEEEEEEES--BTTTB-SSEEEEEEGGG-BHHHHHHHHHHH-TTS-SEETTEE-TTEEEEEETTEEGGGSTTGGGPBP-TT-EEEEEE-PPP----